Protein AF-A0A8J2J787-F1 (afdb_monomer)

Structure (mmCIF, N/CA/C/O backbone):
data_AF-A0A8J2J787-F1
#
_entry.id   AF-A0A8J2J787-F1
#
loop_
_atom_site.group_PDB
_atom_site.id
_atom_site.type_symbol
_atom_site.label_atom_id
_atom_site.label_alt_id
_atom_site.label_comp_id
_atom_site.label_asym_id
_atom_site.label_entity_id
_atom_site.label_seq_id
_atom_site.pdbx_PDB_ins_code
_atom_site.Cartn_x
_atom_site.Cartn_y
_atom_site.Cartn_z
_atom_site.occupancy
_atom_site.B_iso_or_equiv
_atom_site.auth_seq_id
_atom_site.auth_comp_id
_atom_site.auth_asym_id
_atom_site.auth_atom_id
_atom_site.pdbx_PDB_model_num
ATOM 1 N N . MET A 1 1 ? 15.662 21.880 -2.794 1.00 41.16 1 MET A N 1
ATOM 2 C CA . MET A 1 1 ? 15.209 20.658 -2.090 1.00 41.16 1 MET A CA 1
ATOM 3 C C . MET A 1 1 ? 14.218 19.921 -2.974 1.00 41.16 1 MET A C 1
ATOM 5 O O . MET A 1 1 ? 13.145 20.449 -3.219 1.00 41.16 1 MET A O 1
ATOM 9 N N . SER A 1 2 ? 14.569 18.738 -3.470 1.00 35.50 2 SER A N 1
ATOM 10 C CA . SER A 1 2 ? 13.595 17.725 -3.898 1.00 35.50 2 SER A CA 1
ATOM 11 C C . SER A 1 2 ? 14.317 16.388 -3.996 1.00 35.50 2 SER A C 1
ATOM 13 O O . SER A 1 2 ? 14.909 16.067 -5.020 1.00 35.50 2 SER A O 1
ATOM 15 N N . SER A 1 3 ? 14.300 15.613 -2.909 1.00 44.88 3 SER A N 1
ATOM 16 C CA . SER A 1 3 ? 14.494 14.170 -3.046 1.00 44.88 3 SER A CA 1
ATOM 17 C C . SER A 1 3 ? 13.212 13.618 -3.656 1.00 44.88 3 SER A C 1
ATOM 19 O O . SER A 1 3 ? 12.228 13.422 -2.947 1.00 44.88 3 SER A O 1
ATOM 21 N N . ASN A 1 4 ? 13.207 13.415 -4.974 1.00 56.44 4 ASN A N 1
ATOM 22 C CA . ASN A 1 4 ? 12.217 12.568 -5.636 1.00 56.44 4 ASN A CA 1
ATOM 23 C C . ASN A 1 4 ? 12.460 11.128 -5.169 1.00 56.44 4 ASN A C 1
ATOM 25 O O . ASN A 1 4 ? 13.306 10.425 -5.723 1.00 56.44 4 ASN A O 1
ATOM 29 N N . SER A 1 5 ? 11.787 10.714 -4.094 1.00 72.81 5 SER A N 1
ATOM 30 C CA . SER A 1 5 ? 11.870 9.339 -3.613 1.00 72.81 5 SER A CA 1
ATOM 31 C C . SER A 1 5 ? 11.053 8.433 -4.539 1.00 72.81 5 SER A C 1
ATOM 33 O O . SER A 1 5 ? 9.930 8.766 -4.924 1.00 72.81 5 SER A O 1
ATOM 35 N N . ILE A 1 6 ? 11.624 7.286 -4.922 1.00 76.12 6 ILE A N 1
ATOM 36 C CA . ILE A 1 6 ? 10.949 6.310 -5.793 1.00 76.12 6 ILE A CA 1
ATOM 37 C C . ILE A 1 6 ? 9.633 5.865 -5.147 1.00 76.12 6 ILE A C 1
ATOM 39 O O . ILE A 1 6 ? 8.629 5.750 -5.839 1.00 76.12 6 ILE A O 1
ATOM 43 N N . ILE A 1 7 ? 9.611 5.715 -3.818 1.00 80.94 7 ILE A N 1
ATOM 44 C CA . ILE A 1 7 ? 8.401 5.401 -3.051 1.00 80.94 7 ILE A CA 1
ATOM 45 C C . ILE A 1 7 ? 7.274 6.408 -3.291 1.00 80.94 7 ILE A C 1
ATOM 47 O O . ILE A 1 7 ? 6.163 5.998 -3.603 1.00 80.94 7 ILE A O 1
ATOM 51 N N . ARG A 1 8 ? 7.552 7.716 -3.252 1.00 81.44 8 ARG A N 1
ATOM 52 C CA . ARG A 1 8 ? 6.535 8.744 -3.501 1.00 81.44 8 ARG A CA 1
ATOM 53 C C . ARG A 1 8 ? 6.025 8.693 -4.938 1.00 81.44 8 ARG A C 1
ATOM 55 O O . ARG A 1 8 ? 4.832 8.846 -5.163 1.00 81.44 8 ARG A O 1
ATOM 62 N N . ALA A 1 9 ? 6.909 8.470 -5.908 1.00 82.88 9 ALA A N 1
ATOM 63 C CA . ALA A 1 9 ? 6.514 8.367 -7.311 1.00 82.88 9 ALA A CA 1
ATOM 64 C C . ALA A 1 9 ? 5.626 7.135 -7.570 1.00 82.88 9 ALA A C 1
ATOM 66 O O . ALA A 1 9 ? 4.594 7.242 -8.231 1.00 82.88 9 ALA A O 1
ATOM 67 N N . VAL A 1 10 ? 5.994 5.992 -6.985 1.00 86.19 10 VAL A N 1
ATOM 68 C CA . VAL A 1 10 ? 5.246 4.732 -7.083 1.00 86.19 10 VAL A CA 1
ATOM 69 C C . VAL A 1 10 ? 3.882 4.840 -6.413 1.00 86.19 10 VAL A C 1
ATOM 71 O O . VAL A 1 10 ? 2.874 4.483 -7.024 1.00 86.19 10 VAL A O 1
ATOM 74 N N . LEU A 1 11 ? 3.842 5.351 -5.178 1.00 86.94 11 LEU A N 1
ATOM 75 C CA . LEU A 1 11 ? 2.603 5.503 -4.422 1.00 86.94 11 LEU A CA 1
ATOM 76 C C . LEU A 1 11 ? 1.659 6.484 -5.107 1.00 86.94 11 LEU A C 1
ATOM 78 O O . LEU A 1 11 ? 0.499 6.135 -5.281 1.00 86.94 11 LEU A O 1
ATOM 82 N N . ARG A 1 12 ? 2.152 7.626 -5.606 1.00 86.81 12 ARG A N 1
ATOM 83 C CA . ARG A 1 12 ? 1.328 8.588 -6.353 1.00 86.81 12 ARG A CA 1
ATOM 84 C C . ARG A 1 12 ? 0.740 8.016 -7.635 1.00 86.81 12 ARG A C 1
ATOM 86 O O . ARG A 1 12 ? -0.426 8.263 -7.915 1.00 86.81 12 ARG A O 1
ATOM 93 N N . GLU A 1 13 ? 1.517 7.253 -8.403 1.00 86.88 13 GLU A N 1
ATOM 94 C CA . GLU A 1 13 ? 1.017 6.606 -9.624 1.00 86.88 13 GLU A CA 1
ATOM 95 C C . GLU A 1 13 ? -0.068 5.566 -9.317 1.00 86.88 13 GLU A C 1
ATOM 97 O O . GLU A 1 13 ? -1.027 5.431 -10.072 1.00 86.88 13 GLU A O 1
ATOM 102 N N . CYS A 1 14 ? 0.059 4.849 -8.200 1.00 88.19 14 CYS A N 1
ATOM 103 C CA . CYS A 1 14 ? -0.905 3.822 -7.812 1.00 88.19 14 CYS A CA 1
ATOM 104 C C . CYS A 1 14 ? -2.024 4.359 -6.904 1.00 88.19 14 CYS A C 1
ATOM 106 O O . CYS A 1 14 ? -2.918 3.598 -6.545 1.00 88.19 14 CYS A O 1
ATOM 108 N N . HIS A 1 15 ? -1.988 5.640 -6.526 1.00 86.69 15 HIS A N 1
ATOM 109 C CA . HIS A 1 15 ? -2.724 6.177 -5.382 1.00 86.69 15 HIS A CA 1
ATOM 110 C C . HIS A 1 15 ? -4.238 6.001 -5.504 1.00 86.69 15 HIS A C 1
ATOM 112 O O . HIS A 1 15 ? -4.869 5.538 -4.563 1.00 86.69 15 HIS A O 1
ATOM 118 N N . GLU A 1 16 ? -4.829 6.325 -6.655 1.00 85.50 16 GLU A N 1
ATOM 119 C CA . GLU A 1 16 ? -6.280 6.189 -6.859 1.00 85.50 16 GLU A CA 1
ATOM 120 C C . GLU A 1 16 ? -6.738 4.736 -6.714 1.00 85.50 16 GLU A C 1
ATOM 122 O O . GLU A 1 16 ? -7.644 4.444 -5.941 1.00 85.50 16 GLU A O 1
ATOM 127 N N . ARG A 1 17 ? -6.030 3.805 -7.363 1.00 87.25 17 ARG A N 1
ATOM 128 C CA . ARG A 1 17 ? -6.336 2.371 -7.272 1.00 87.25 17 ARG A CA 1
ATOM 129 C C . ARG A 1 17 ? -6.118 1.825 -5.869 1.00 87.25 17 ARG A C 1
ATOM 131 O O . ARG A 1 17 ? -6.902 1.019 -5.392 1.00 87.25 17 ARG A O 1
ATOM 138 N N . LEU A 1 18 ? -5.063 2.266 -5.191 1.00 86.44 18 LEU A N 1
ATOM 139 C CA . LEU A 1 18 ? -4.820 1.886 -3.805 1.00 86.44 18 LEU A CA 1
ATOM 140 C C . LEU A 1 18 ? -5.934 2.398 -2.888 1.00 86.44 18 LEU A C 1
ATOM 142 O O . LEU A 1 18 ? -6.375 1.657 -2.023 1.00 86.44 18 LEU A O 1
ATOM 146 N N . VAL A 1 19 ? -6.409 3.628 -3.072 1.00 87.25 19 VAL A N 1
ATOM 147 C CA . VAL A 1 19 ? -7.502 4.199 -2.272 1.00 87.25 19 VAL A CA 1
ATOM 148 C C . VAL A 1 19 ? -8.827 3.475 -2.503 1.00 87.25 19 VAL A C 1
ATOM 150 O O . VAL A 1 19 ? -9.560 3.254 -1.541 1.00 87.25 19 VAL A O 1
ATOM 153 N N . ASP A 1 20 ? -9.119 3.095 -3.743 1.00 86.00 20 ASP A N 1
ATOM 154 C CA . ASP A 1 20 ? -10.366 2.409 -4.086 1.00 86.00 20 ASP A CA 1
ATOM 155 C C . ASP A 1 20 ? -10.366 0.942 -3.645 1.00 86.00 20 ASP A C 1
ATOM 157 O O . ASP A 1 20 ? -11.403 0.402 -3.255 1.00 86.00 20 ASP A O 1
ATOM 161 N N . GLU A 1 21 ? -9.207 0.285 -3.714 1.00 85.62 21 GLU A N 1
ATOM 162 C CA . GLU A 1 21 ? -9.120 -1.161 -3.558 1.00 85.62 21 GLU A CA 1
ATOM 163 C C . GLU A 1 21 ? -8.605 -1.581 -2.168 1.00 85.62 21 GLU A C 1
ATOM 165 O O . GLU A 1 21 ? -9.021 -2.632 -1.681 1.00 85.62 21 GLU A O 1
ATOM 170 N N . LEU A 1 22 ? -7.763 -0.794 -1.476 1.00 83.56 22 LEU A N 1
ATOM 171 C CA . LEU A 1 22 ? -7.222 -1.175 -0.160 1.00 83.56 22 LEU A CA 1
ATOM 172 C C . LEU A 1 22 ? -8.303 -1.257 0.918 1.00 83.56 22 LEU A C 1
ATOM 174 O O . LEU A 1 22 ? -9.144 -0.379 1.084 1.00 83.56 22 LEU A O 1
ATOM 178 N N . GLN A 1 23 ? -8.197 -2.280 1.763 1.00 80.94 23 GLN A N 1
ATOM 179 C CA . GLN A 1 23 ? -8.941 -2.309 3.020 1.00 80.94 23 GLN A CA 1
ATOM 180 C C . GLN A 1 23 ? -8.218 -1.448 4.061 1.00 80.94 23 GLN A C 1
ATOM 182 O O . GLN A 1 23 ? -7.142 -1.819 4.536 1.00 80.94 23 GLN A O 1
ATOM 187 N N . GLY A 1 24 ? -8.818 -0.318 4.451 1.00 80.00 24 GLY A N 1
ATOM 188 C CA . GLY A 1 24 ? -8.221 0.633 5.399 1.00 80.00 24 GLY A CA 1
ATOM 189 C C . GLY A 1 24 ? -7.715 -0.017 6.693 1.00 80.00 24 GLY A C 1
ATOM 190 O O . GLY A 1 24 ? -6.597 0.257 7.122 1.00 80.00 24 GLY A O 1
ATOM 191 N N . ASP A 1 25 ? -8.467 -0.961 7.263 1.00 83.38 25 ASP A N 1
ATOM 192 C CA . ASP A 1 25 ? -8.075 -1.658 8.496 1.00 83.38 25 ASP A CA 1
ATOM 193 C C . ASP A 1 25 ? -6.800 -2.510 8.335 1.00 83.38 25 ASP A C 1
ATOM 195 O O . ASP A 1 25 ? -5.997 -2.607 9.268 1.00 83.38 25 ASP A O 1
ATOM 199 N N . GLN A 1 26 ? -6.569 -3.091 7.150 1.00 83.31 26 GLN A N 1
ATOM 200 C CA . GLN A 1 26 ? -5.356 -3.868 6.858 1.00 83.31 26 GLN A CA 1
ATOM 201 C C . GLN A 1 26 ? -4.132 -2.957 6.782 1.00 83.31 26 GLN A C 1
ATOM 203 O O . GLN A 1 26 ? -3.098 -3.253 7.381 1.00 83.31 26 GLN A O 1
ATOM 208 N N . VAL A 1 27 ? -4.270 -1.805 6.123 1.00 85.19 27 VAL A N 1
ATOM 209 C CA . VAL A 1 27 ? -3.186 -0.823 5.999 1.00 85.19 27 VAL A CA 1
ATOM 210 C C . VAL A 1 27 ? -2.846 -0.216 7.357 1.00 85.19 27 VAL A C 1
ATOM 212 O O . VAL A 1 27 ? -1.675 -0.119 7.710 1.00 85.19 27 VAL A O 1
ATOM 215 N N . ILE A 1 28 ? -3.848 0.122 8.171 1.00 88.31 28 ILE A N 1
ATOM 216 C CA . ILE A 1 28 ? -3.633 0.634 9.533 1.00 88.31 28 ILE A CA 1
ATOM 217 C C . ILE A 1 28 ? -2.892 -0.403 10.387 1.00 88.31 28 ILE A C 1
ATOM 219 O O . ILE A 1 28 ? -1.954 -0.059 11.112 1.00 88.31 28 ILE A O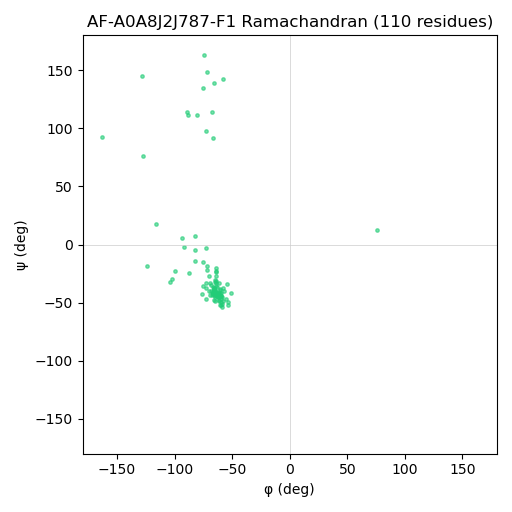 1
ATOM 223 N N . LYS A 1 29 ? -3.282 -1.682 10.297 1.00 87.44 29 LYS A N 1
ATOM 224 C CA . LYS A 1 29 ? -2.605 -2.777 11.005 1.00 87.44 29 LYS A CA 1
ATOM 225 C C . LYS A 1 29 ? -1.154 -2.932 10.541 1.00 87.44 29 LYS A C 1
ATOM 227 O O . LYS A 1 29 ? -0.269 -3.083 11.386 1.00 87.44 29 LYS A O 1
ATOM 232 N N . PHE A 1 30 ? -0.900 -2.863 9.236 1.00 88.69 30 PHE A N 1
ATOM 233 C CA . PHE A 1 30 ? 0.448 -2.877 8.667 1.00 88.69 30 PHE A CA 1
ATOM 234 C C . PHE A 1 30 ? 1.293 -1.714 9.206 1.00 88.69 30 PHE A C 1
ATOM 236 O O . PHE A 1 30 ? 2.344 -1.944 9.803 1.00 88.69 30 PHE A O 1
ATOM 243 N N . LEU A 1 31 ? 0.789 -0.481 9.098 1.00 88.94 31 LEU A N 1
ATOM 244 C CA . LEU A 1 31 ? 1.497 0.717 9.548 1.00 88.94 31 LEU A CA 1
ATOM 245 C C . LEU A 1 31 ? 1.868 0.655 11.026 1.00 88.94 31 LEU A C 1
ATOM 247 O O . LEU A 1 31 ? 2.957 1.065 11.419 1.00 88.94 31 LEU A O 1
ATOM 251 N N . TYR A 1 32 ? 0.962 0.138 11.851 1.00 89.88 32 TYR A N 1
ATOM 252 C CA . TYR A 1 32 ? 1.202 0.004 13.277 1.00 89.88 32 TYR A CA 1
ATOM 253 C C . TYR A 1 32 ? 2.204 -1.110 13.603 1.00 89.88 32 TYR A C 1
ATOM 255 O O . TYR A 1 32 ? 3.129 -0.894 14.379 1.00 89.88 32 TYR A O 1
ATOM 263 N N . SER A 1 33 ? 2.044 -2.293 13.000 1.00 87.94 33 SER A N 1
ATOM 264 C CA . SER A 1 33 ? 2.916 -3.454 13.257 1.00 87.94 33 SER A CA 1
ATOM 265 C C . SER A 1 33 ? 4.365 -3.228 12.830 1.00 87.94 33 SER A C 1
ATOM 267 O O . SER A 1 33 ? 5.272 -3.739 13.477 1.00 87.94 33 SER A O 1
ATOM 269 N N . HIS A 1 34 ? 4.582 -2.424 11.790 1.00 86.00 34 HIS A N 1
ATOM 270 C CA . HIS A 1 34 ? 5.911 -2.077 11.287 1.00 86.00 34 HIS A CA 1
ATOM 271 C C . HIS A 1 34 ? 6.460 -0.772 11.897 1.00 86.00 34 HIS A C 1
ATOM 273 O O . HIS A 1 34 ? 7.524 -0.304 11.504 1.00 86.00 34 HIS A O 1
ATOM 279 N N . GLY A 1 35 ? 5.751 -0.172 12.863 1.00 85.38 35 GLY A N 1
ATOM 280 C CA . GLY A 1 35 ? 6.223 1.000 13.606 1.00 85.38 35 GLY A CA 1
ATOM 281 C C . GLY A 1 35 ? 6.164 2.330 12.846 1.00 85.38 35 GLY A C 1
ATOM 282 O O . GLY A 1 35 ? 6.720 3.318 13.321 1.00 85.38 35 GLY A O 1
ATOM 283 N N . PHE A 1 36 ? 5.475 2.395 11.702 1.00 87.38 36 PHE A N 1
ATOM 284 C CA . PHE A 1 36 ? 5.288 3.637 10.940 1.00 87.38 36 PHE A CA 1
ATOM 285 C C . PHE A 1 36 ? 4.356 4.629 11.645 1.00 87.38 36 PHE A C 1
ATOM 287 O O . PHE A 1 36 ? 4.476 5.837 11.449 1.00 87.38 36 PHE A O 1
ATOM 294 N N . ILE A 1 37 ? 3.429 4.136 12.474 1.00 88.12 37 ILE A N 1
ATOM 295 C CA . ILE A 1 37 ? 2.509 4.970 13.256 1.00 88.12 37 ILE A CA 1
ATOM 296 C C . ILE A 1 37 ? 2.517 4.588 14.735 1.00 88.12 37 ILE A C 1
ATOM 298 O O . ILE A 1 37 ? 2.603 3.419 15.101 1.00 88.12 37 ILE A O 1
ATOM 302 N N . SER A 1 38 ? 2.359 5.591 15.600 1.00 89.94 38 SER A N 1
ATOM 303 C CA . SER A 1 38 ? 2.161 5.376 17.037 1.00 89.94 38 SER A CA 1
ATOM 304 C C . SER A 1 38 ? 0.749 4.864 17.348 1.00 89.94 38 SER A C 1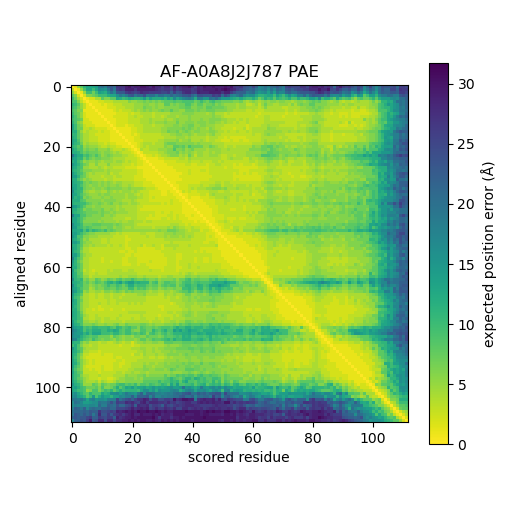
ATOM 306 O O . SER A 1 38 ? -0.185 5.055 16.569 1.00 89.94 38 SER A O 1
ATOM 308 N N . GLU A 1 39 ? 0.552 4.303 18.545 1.00 89.81 39 GLU A N 1
ATOM 309 C CA . GLU A 1 39 ? -0.779 3.917 19.048 1.00 89.81 39 GLU A CA 1
ATOM 310 C C . GLU A 1 39 ? -1.774 5.094 19.021 1.00 89.81 39 GLU A C 1
ATOM 312 O O . GLU A 1 39 ? -2.959 4.917 18.739 1.00 89.81 39 GLU A O 1
ATOM 317 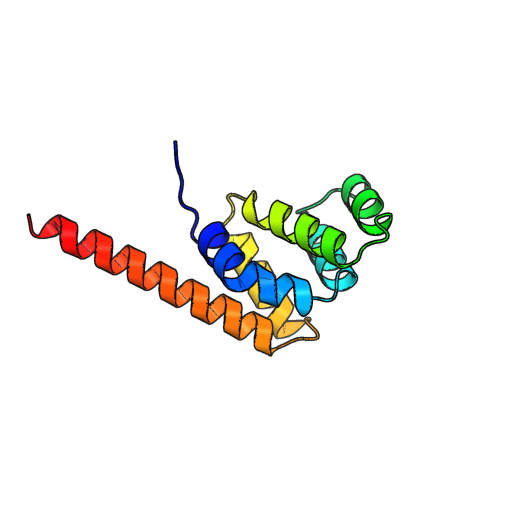N N . ARG A 1 40 ? -1.292 6.321 19.261 1.00 90.12 40 ARG A N 1
ATOM 318 C CA . ARG A 1 40 ? -2.106 7.541 19.184 1.00 90.12 40 ARG A CA 1
ATOM 319 C C . ARG A 1 40 ? -2.577 7.816 17.756 1.00 90.12 40 ARG A C 1
ATOM 321 O O . ARG A 1 40 ? -3.759 8.074 17.550 1.00 90.12 40 ARG A O 1
ATOM 328 N N . ALA A 1 41 ? -1.664 7.741 16.789 1.00 88.12 41 ALA A N 1
ATOM 329 C CA . ALA A 1 41 ? -1.975 7.940 15.376 1.00 88.12 41 ALA A CA 1
ATOM 330 C C . ALA A 1 41 ? -2.923 6.849 14.859 1.00 88.12 41 ALA A C 1
ATOM 332 O O . ALA A 1 41 ? -3.928 7.162 14.233 1.00 88.12 41 ALA A O 1
ATOM 333 N N . LYS A 1 42 ? -2.690 5.585 15.230 1.00 91.00 42 LYS A N 1
ATOM 334 C CA . LYS A 1 42 ? -3.604 4.472 14.943 1.00 91.00 42 LYS A CA 1
ATOM 335 C C . LYS A 1 42 ? -5.029 4.754 15.427 1.00 91.00 42 LYS A C 1
ATOM 337 O O . LYS A 1 42 ? -5.966 4.609 14.651 1.00 91.00 42 LYS A O 1
ATOM 342 N N . LYS A 1 43 ? -5.209 5.183 16.683 1.00 89.50 43 LYS A N 1
ATOM 343 C CA . LYS A 1 43 ? -6.539 5.533 17.219 1.00 89.50 43 LYS A CA 1
ATOM 344 C C . LYS A 1 43 ? -7.191 6.683 16.449 1.00 89.50 43 LYS A C 1
ATOM 346 O O . LYS A 1 43 ? -8.389 6.617 16.192 1.00 89.50 43 LYS A O 1
ATOM 351 N N . SER A 1 44 ? -6.406 7.687 16.055 1.00 89.81 44 SER A N 1
ATOM 352 C CA . SER A 1 44 ? -6.878 8.806 15.231 1.00 89.81 44 SER A CA 1
ATOM 353 C C . SER A 1 44 ? -7.412 8.321 13.882 1.00 89.81 44 SER A C 1
ATOM 355 O O . SER A 1 44 ? -8.567 8.579 13.558 1.00 89.81 44 SER A O 1
ATOM 357 N N . ILE A 1 45 ? -6.624 7.532 13.147 1.00 88.25 45 ILE A N 1
ATOM 358 C CA . ILE A 1 45 ? -7.005 7.031 11.819 1.00 88.25 45 ILE A CA 1
ATOM 359 C C . ILE A 1 45 ? -8.202 6.069 11.923 1.00 88.25 45 ILE A C 1
ATOM 361 O O . ILE A 1 45 ? -9.113 6.107 11.103 1.00 88.25 45 ILE A O 1
ATOM 365 N N . ILE A 1 46 ? -8.272 5.230 12.963 1.00 88.31 46 ILE A N 1
ATOM 366 C CA . ILE A 1 46 ? -9.434 4.351 13.191 1.00 88.31 46 ILE A CA 1
ATOM 367 C C . ILE A 1 46 ? -10.713 5.165 13.441 1.00 88.31 46 ILE A C 1
ATOM 369 O O . ILE A 1 46 ? -11.783 4.752 12.989 1.00 88.31 46 ILE A O 1
ATOM 373 N N . SER A 1 47 ? -10.604 6.303 14.138 1.00 88.38 47 SER A N 1
ATOM 374 C CA . SER A 1 47 ? -11.742 7.164 14.486 1.00 88.38 47 SER A CA 1
ATOM 375 C C . SER A 1 47 ? -12.340 7.934 13.306 1.00 88.38 47 SER A C 1
ATOM 377 O O . SER A 1 47 ? -13.494 8.359 13.390 1.00 88.38 47 SER A O 1
ATOM 379 N N . GLU A 1 48 ? -11.598 8.069 12.202 1.00 90.25 48 GLU A N 1
ATOM 380 C CA . GLU A 1 48 ? -12.133 8.596 10.948 1.00 90.25 48 GLU A CA 1
ATOM 381 C C . GLU A 1 48 ? -13.321 7.724 10.492 1.00 90.25 48 GLU A C 1
ATOM 383 O O . GLU A 1 48 ? -13.348 6.509 10.692 1.00 90.25 48 GLU A O 1
ATOM 388 N N . LYS A 1 49 ? -14.366 8.323 9.926 1.00 86.19 49 LYS A N 1
ATOM 389 C CA . LYS A 1 49 ? -15.555 7.587 9.463 1.00 86.19 49 LYS A CA 1
ATOM 390 C C . LYS A 1 49 ? -15.519 7.342 7.965 1.00 86.19 49 LYS A C 1
ATOM 392 O O . LYS A 1 49 ? -16.161 6.412 7.487 1.00 86.19 49 LYS A O 1
ATOM 397 N N . ASN A 1 50 ? -14.766 8.155 7.233 1.00 88.06 50 ASN A N 1
ATOM 398 C CA . ASN A 1 50 ? -14.635 8.040 5.799 1.00 88.06 50 ASN A CA 1
ATOM 399 C C . ASN A 1 50 ? -13.484 7.078 5.430 1.00 88.06 50 ASN A C 1
ATOM 401 O O . ASN A 1 50 ? -12.316 7.417 5.633 1.00 88.06 50 ASN A O 1
ATOM 405 N N . PRO A 1 51 ? -13.775 5.894 4.857 1.00 83.88 51 PRO A N 1
ATOM 406 C CA . PRO A 1 51 ? -12.746 4.908 4.520 1.00 83.88 51 PRO A CA 1
ATOM 407 C C . PRO A 1 51 ? -11.734 5.436 3.494 1.00 83.88 51 PRO A C 1
ATOM 409 O O . PRO A 1 51 ? -10.549 5.131 3.590 1.00 83.88 51 PRO A O 1
ATOM 412 N N . VAL A 1 52 ? -12.170 6.297 2.572 1.00 86.38 52 VAL A N 1
ATOM 413 C CA . VAL A 1 52 ? -11.301 6.930 1.569 1.00 86.38 52 VAL A CA 1
ATOM 414 C C . VAL A 1 52 ? -10.290 7.851 2.248 1.00 86.38 52 VAL A C 1
ATOM 416 O O . VAL A 1 52 ? -9.110 7.844 1.904 1.00 86.38 52 VAL A O 1
ATOM 419 N N . VAL A 1 53 ? -10.735 8.635 3.233 1.00 87.12 53 VAL A N 1
ATOM 420 C CA . VAL A 1 53 ? -9.855 9.542 3.987 1.00 87.12 53 VAL A CA 1
ATOM 421 C C . VAL A 1 53 ? -8.853 8.742 4.816 1.00 87.12 53 VAL A C 1
ATOM 423 O O . VAL A 1 53 ? -7.668 9.057 4.765 1.00 87.12 53 VAL A O 1
ATOM 426 N N . LYS A 1 54 ? -9.282 7.649 5.466 1.00 88.56 54 LYS A N 1
ATOM 427 C CA . LYS A 1 54 ? -8.372 6.741 6.191 1.00 88.56 54 LYS A CA 1
ATOM 428 C C . LYS A 1 54 ? -7.225 6.256 5.323 1.00 88.56 54 LYS A C 1
ATOM 430 O O . LYS A 1 54 ? -6.068 6.347 5.717 1.00 88.56 54 LYS A O 1
ATOM 435 N N . ILE A 1 55 ? -7.550 5.723 4.145 1.00 88.25 55 ILE A N 1
ATOM 436 C CA . ILE A 1 55 ? -6.543 5.135 3.262 1.00 88.25 55 ILE A CA 1
ATOM 437 C C . ILE A 1 55 ? -5.603 6.225 2.753 1.00 88.25 55 ILE A C 1
ATOM 439 O O . ILE A 1 55 ? -4.392 6.027 2.764 1.00 88.25 55 ILE A O 1
ATOM 443 N N . LYS A 1 56 ? -6.129 7.402 2.394 1.00 88.62 56 LYS A N 1
ATOM 444 C CA . LYS A 1 56 ? -5.302 8.552 2.007 1.00 88.62 56 LYS A CA 1
ATOM 445 C C . LYS A 1 56 ? -4.341 8.972 3.115 1.00 88.62 56 LYS A C 1
ATOM 447 O O . LYS A 1 56 ? -3.165 9.175 2.837 1.00 88.62 56 LYS A O 1
ATOM 452 N N . GLU A 1 57 ? -4.796 9.063 4.363 1.00 88.62 57 GLU A N 1
ATOM 453 C CA . GLU A 1 57 ? -3.909 9.355 5.496 1.00 88.62 57 GLU A CA 1
ATOM 454 C C . GLU A 1 57 ? -2.817 8.293 5.649 1.00 88.62 57 GLU A C 1
ATOM 456 O O . GLU A 1 57 ? -1.643 8.631 5.794 1.00 88.62 57 GLU A O 1
ATOM 461 N N . CYS A 1 58 ? -3.173 7.011 5.545 1.00 89.06 58 CYS A N 1
ATOM 462 C CA . CYS A 1 58 ? -2.208 5.918 5.591 1.00 89.06 58 CYS A CA 1
ATOM 463 C C . CYS A 1 58 ? -1.160 5.992 4.469 1.00 89.06 58 CYS A C 1
ATOM 465 O O . 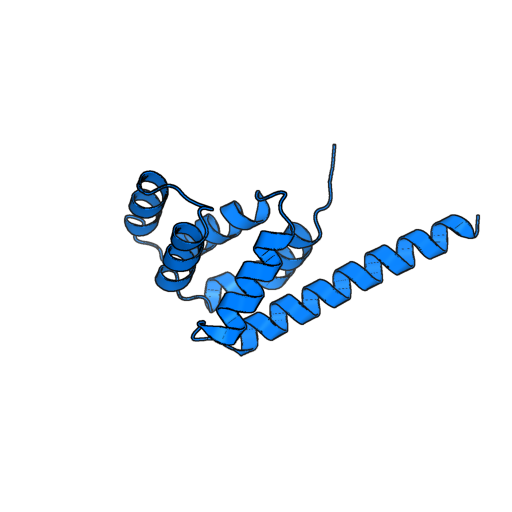CYS A 1 58 ? 0.029 5.799 4.725 1.00 89.06 58 CYS A O 1
ATOM 467 N N . LEU A 1 59 ? -1.584 6.274 3.235 1.00 87.50 59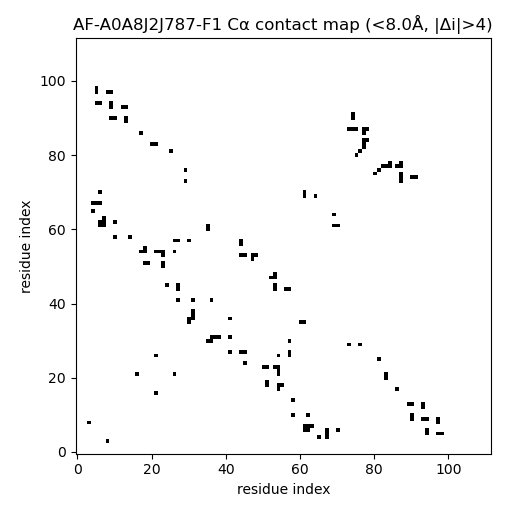 LEU A N 1
ATOM 468 C CA . LEU A 1 59 ? -0.689 6.399 2.084 1.00 87.50 59 LEU A CA 1
ATOM 469 C C . LEU A 1 59 ? 0.210 7.631 2.202 1.00 87.50 59 LEU A C 1
ATOM 471 O O . LEU A 1 59 ? 1.403 7.527 1.936 1.00 87.50 59 LEU A O 1
ATOM 475 N N . ASN A 1 60 ? -0.316 8.757 2.688 1.00 86.31 60 ASN A N 1
ATOM 476 C CA . ASN A 1 60 ? 0.474 9.964 2.936 1.00 86.31 60 ASN A CA 1
ATOM 477 C C . ASN A 1 60 ? 1.601 9.708 3.948 1.00 86.31 60 ASN A C 1
ATOM 479 O O . ASN A 1 60 ? 2.732 10.135 3.731 1.00 86.31 60 ASN A O 1
ATOM 483 N N . ILE A 1 61 ? 1.326 8.951 5.016 1.00 86.38 61 ILE A N 1
ATOM 484 C CA . ILE A 1 61 ? 2.346 8.563 6.005 1.00 86.38 61 ILE A CA 1
ATOM 485 C C . ILE A 1 61 ? 3.471 7.746 5.348 1.00 86.38 61 ILE A C 1
ATOM 487 O O . ILE A 1 61 ? 4.645 7.930 5.676 1.00 86.38 61 ILE A O 1
ATOM 491 N N . LEU A 1 62 ? 3.136 6.874 4.395 1.00 84.06 62 LEU A N 1
ATOM 492 C CA . LEU A 1 62 ? 4.123 6.104 3.632 1.00 84.06 62 LEU A CA 1
ATOM 493 C C . LEU A 1 62 ? 4.881 6.963 2.613 1.00 84.06 62 LEU A C 1
ATOM 495 O O . LEU A 1 62 ? 6.085 6.779 2.454 1.00 84.06 62 LEU A O 1
ATOM 499 N N . GLU A 1 63 ? 4.220 7.922 1.960 1.00 83.44 63 GLU A N 1
ATOM 500 C CA . GLU A 1 63 ? 4.852 8.873 1.030 1.00 83.44 63 GLU A CA 1
ATOM 501 C C . GLU A 1 63 ? 5.849 9.820 1.713 1.00 83.44 63 GLU A C 1
ATOM 503 O O . GLU A 1 63 ? 6.831 10.252 1.092 1.00 83.44 63 GLU A O 1
ATOM 508 N N . ASP A 1 64 ? 5.592 10.162 2.975 1.00 81.31 64 ASP A N 1
ATOM 509 C CA . ASP A 1 64 ? 6.477 10.981 3.805 1.00 81.31 64 ASP A CA 1
ATOM 510 C C . ASP A 1 64 ? 7.606 10.169 4.444 1.00 81.31 64 ASP A C 1
ATOM 512 O O . ASP A 1 64 ? 8.619 10.729 4.884 1.00 81.31 64 ASP A O 1
ATOM 516 N N . CYS A 1 65 ? 7.488 8.841 4.428 1.00 73.50 65 CYS A N 1
ATOM 517 C CA . CYS A 1 65 ? 8.562 7.963 4.833 1.00 73.50 65 CYS A CA 1
ATOM 518 C C . CYS A 1 65 ? 9.717 8.076 3.828 1.00 73.50 65 CYS A C 1
ATOM 520 O O . CYS A 1 65 ? 9.630 7.680 2.667 1.00 73.50 65 CYS A O 1
ATOM 522 N N . LYS A 1 66 ? 10.855 8.608 4.284 1.00 69.25 66 LYS A N 1
ATOM 523 C CA . LYS A 1 66 ? 12.094 8.652 3.486 1.00 69.25 66 LYS A CA 1
ATOM 524 C C . LYS A 1 66 ? 12.757 7.275 3.348 1.00 69.25 66 LYS A C 1
ATOM 526 O O . LYS A 1 66 ? 13.787 7.177 2.689 1.00 69.25 66 LYS A O 1
ATOM 531 N N . ASN A 1 67 ? 12.196 6.248 3.989 1.00 75.44 67 ASN A N 1
ATOM 532 C CA . ASN A 1 67 ? 12.722 4.895 3.973 1.00 75.44 67 ASN A CA 1
ATOM 533 C C . ASN A 1 67 ? 12.143 4.107 2.787 1.00 75.44 67 ASN A C 1
ATOM 535 O O . ASN A 1 67 ? 10.948 3.818 2.756 1.00 75.44 67 ASN A O 1
ATOM 539 N N . GLU A 1 68 ? 12.991 3.733 1.827 1.00 72.81 68 GLU A N 1
ATOM 540 C CA . GLU A 1 68 ? 12.588 2.883 0.698 1.00 72.81 68 GLU A CA 1
ATOM 541 C C . GLU A 1 68 ? 12.152 1.477 1.155 1.00 72.81 68 GLU A C 1
ATOM 543 O O . GLU A 1 68 ? 11.305 0.866 0.506 1.00 72.81 68 GLU A O 1
ATOM 548 N N . GLU A 1 69 ? 12.615 1.007 2.320 1.00 78.69 69 GLU A N 1
ATOM 549 C CA . GLU A 1 69 ? 12.181 -0.264 2.915 1.00 78.69 69 GLU A CA 1
ATOM 550 C C . GLU A 1 69 ? 10.691 -0.260 3.284 1.00 78.69 69 GLU A C 1
ATOM 552 O O . GLU A 1 69 ? 10.086 -1.324 3.410 1.00 78.69 69 GLU A O 1
ATOM 557 N N . ALA A 1 70 ? 10.067 0.915 3.432 1.00 81.75 70 ALA A N 1
ATOM 558 C CA . ALA A 1 70 ? 8.631 1.016 3.674 1.00 81.75 70 ALA A CA 1
ATOM 559 C C . ALA A 1 70 ? 7.818 0.524 2.469 1.00 81.75 70 ALA A C 1
ATOM 561 O O . ALA A 1 70 ? 6.806 -0.157 2.646 1.00 81.75 70 ALA A O 1
ATOM 562 N N . LEU A 1 71 ? 8.289 0.802 1.246 1.00 83.50 71 LEU A N 1
ATOM 563 C CA . LEU A 1 71 ? 7.672 0.287 0.023 1.00 83.50 71 LEU A CA 1
ATOM 564 C C . LEU A 1 71 ? 7.850 -1.228 -0.071 1.00 83.50 71 LEU A C 1
ATOM 566 O O . LEU A 1 71 ? 6.901 -1.938 -0.389 1.00 83.50 71 LEU A O 1
ATOM 570 N N . ASP A 1 72 ? 9.047 -1.720 0.242 1.00 85.12 72 ASP A N 1
ATOM 571 C CA . ASP A 1 72 ? 9.356 -3.150 0.188 1.00 85.12 72 ASP A CA 1
ATOM 572 C C . ASP A 1 72 ? 8.545 -3.931 1.226 1.00 85.12 72 ASP A C 1
ATOM 574 O O . ASP A 1 72 ? 7.991 -4.988 0.922 1.00 85.12 72 ASP A O 1
ATOM 578 N N . SER A 1 73 ? 8.397 -3.370 2.426 1.00 87.62 73 SER A N 1
ATOM 579 C CA . SER A 1 73 ? 7.550 -3.917 3.487 1.00 87.62 73 SER A CA 1
ATOM 580 C C . SER A 1 73 ? 6.081 -3.943 3.067 1.00 87.62 73 SER A C 1
ATOM 582 O O . SER A 1 73 ? 5.413 -4.953 3.272 1.00 87.62 73 SER A O 1
ATOM 584 N N . LEU A 1 74 ? 5.581 -2.885 2.416 1.00 86.50 74 LEU A N 1
ATOM 585 C CA . LEU A 1 74 ? 4.206 -2.841 1.913 1.00 86.50 74 LEU A CA 1
ATOM 586 C C . LEU A 1 74 ? 3.969 -3.875 0.804 1.00 86.50 74 LEU A C 1
ATOM 588 O O . LEU A 1 74 ? 2.960 -4.577 0.824 1.00 86.50 74 LEU A O 1
ATOM 592 N N . ILE A 1 75 ? 4.893 -3.992 -0.154 1.00 87.44 75 ILE A N 1
ATOM 593 C CA . ILE A 1 75 ? 4.810 -4.980 -1.238 1.00 87.44 75 ILE A CA 1
ATOM 594 C C . ILE A 1 75 ? 4.829 -6.396 -0.655 1.00 87.44 75 ILE A C 1
ATOM 596 O O . ILE A 1 75 ? 3.998 -7.220 -1.031 1.00 87.44 75 ILE A O 1
ATOM 600 N N . ASN A 1 76 ? 5.727 -6.675 0.294 1.00 87.44 76 ASN A N 1
ATOM 601 C CA . ASN A 1 76 ? 5.803 -7.973 0.962 1.00 87.44 76 ASN A CA 1
ATOM 602 C C . ASN A 1 76 ? 4.540 -8.280 1.771 1.00 87.44 76 ASN A C 1
ATOM 604 O O . ASN A 1 76 ? 4.041 -9.403 1.704 1.00 87.44 76 ASN A O 1
ATOM 608 N N . TYR A 1 77 ? 3.995 -7.290 2.479 1.00 87.19 77 TYR A N 1
ATOM 609 C CA . TYR A 1 77 ? 2.730 -7.426 3.190 1.00 87.19 77 TYR A CA 1
ATOM 610 C C . TYR A 1 77 ? 1.599 -7.772 2.219 1.00 87.19 77 TYR A C 1
ATOM 612 O O . TYR A 1 77 ? 0.939 -8.791 2.387 1.00 87.19 77 TYR A O 1
ATOM 620 N N . LEU A 1 78 ? 1.424 -7.003 1.141 1.00 85.69 78 LEU A N 1
ATOM 621 C CA . LEU A 1 78 ? 0.379 -7.256 0.145 1.00 85.69 78 LEU A CA 1
ATOM 622 C C . LEU A 1 78 ? 0.561 -8.587 -0.600 1.00 85.69 78 LEU A C 1
ATOM 624 O O . LEU A 1 78 ? -0.420 -9.176 -1.049 1.00 85.69 78 LEU A O 1
ATOM 628 N N . ARG A 1 79 ? 1.802 -9.067 -0.723 1.00 86.50 79 ARG A N 1
ATOM 629 C CA . ARG A 1 79 ? 2.136 -10.347 -1.354 1.00 86.50 79 ARG A CA 1
ATOM 630 C C . ARG A 1 79 ? 1.835 -11.556 -0.475 1.00 86.50 79 ARG A C 1
ATOM 632 O O . ARG A 1 79 ? 1.360 -12.557 -1.000 1.00 86.50 79 ARG A O 1
ATOM 639 N N . ASN A 1 80 ? 2.150 -11.479 0.816 1.00 83.50 80 ASN A N 1
ATOM 640 C CA . ASN A 1 80 ? 2.120 -12.637 1.715 1.00 83.50 80 ASN A CA 1
ATOM 641 C C . ASN A 1 80 ? 0.905 -12.650 2.652 1.00 83.50 80 ASN A C 1
ATOM 643 O O . ASN A 1 80 ? 0.421 -13.717 3.014 1.00 83.50 80 ASN A O 1
ATOM 647 N N . GLU A 1 81 ? 0.430 -11.474 3.059 1.00 76.75 81 GLU A N 1
ATOM 648 C CA . GLU A 1 81 ? -0.590 -11.297 4.102 1.00 76.75 81 GLU A CA 1
ATOM 649 C C . GLU A 1 81 ? -1.815 -10.508 3.619 1.00 76.75 81 GLU A C 1
ATOM 651 O O . GLU A 1 81 ? -2.872 -10.537 4.252 1.00 76.75 81 GLU A O 1
ATOM 656 N N . GLY A 1 82 ? -1.677 -9.780 2.511 1.00 70.06 82 GLY A N 1
ATOM 657 C CA . GLY A 1 82 ? -2.726 -8.951 1.945 1.00 70.06 82 GLY A CA 1
ATOM 658 C C . GLY A 1 82 ? -3.835 -9.769 1.300 1.00 70.06 82 GLY A C 1
ATOM 659 O O . GLY A 1 82 ? -3.620 -10.822 0.706 1.00 70.06 82 GLY A O 1
ATOM 660 N N . THR A 1 83 ? -5.048 -9.228 1.356 1.00 71.88 83 THR A N 1
ATOM 661 C CA . THR A 1 83 ? -6.221 -9.836 0.702 1.00 71.88 83 THR A CA 1
ATOM 662 C C . THR A 1 83 ? -6.329 -9.515 -0.792 1.00 71.88 83 THR A C 1
ATOM 664 O O . THR A 1 83 ? -7.211 -10.034 -1.472 1.00 71.88 83 THR A O 1
ATOM 667 N N . GLN A 1 84 ? -5.435 -8.670 -1.318 1.00 79.88 84 GLN A N 1
ATOM 668 C CA . GLN A 1 84 ? -5.482 -8.125 -2.679 1.00 79.88 84 GLN A CA 1
ATOM 669 C C . GLN A 1 84 ? -4.151 -8.359 -3.405 1.00 79.88 84 GLN A C 1
ATOM 671 O O . GLN A 1 84 ? -3.338 -7.440 -3.551 1.00 79.88 84 GLN A O 1
ATOM 676 N N . PRO A 1 85 ? -3.900 -9.594 -3.865 1.00 74.62 85 PRO A N 1
ATOM 677 C CA . PRO A 1 85 ? -2.617 -9.968 -4.447 1.00 74.62 85 PRO A CA 1
ATOM 678 C C . PRO A 1 85 ? -2.290 -9.204 -5.742 1.00 74.62 85 PRO A C 1
ATOM 680 O O . PRO A 1 85 ? -1.135 -9.042 -6.101 1.00 74.62 85 PRO A O 1
ATOM 683 N N . HIS A 1 86 ? -3.258 -8.658 -6.468 1.00 83.44 86 HIS A N 1
ATOM 684 C CA . HIS A 1 86 ? -2.948 -7.845 -7.650 1.00 83.44 86 HIS A CA 1
ATOM 685 C C . HIS A 1 86 ? -2.343 -6.473 -7.300 1.00 83.44 86 HIS A C 1
ATOM 687 O O . HIS A 1 86 ? -1.637 -5.895 -8.129 1.00 83.44 86 HIS A O 1
ATOM 693 N N . LEU A 1 87 ? -2.559 -5.954 -6.082 1.00 85.88 87 LEU A N 1
ATOM 694 C CA . LEU A 1 87 ? -2.019 -4.654 -5.663 1.00 85.88 87 LEU A CA 1
ATOM 695 C C . LEU A 1 87 ? -0.507 -4.694 -5.421 1.0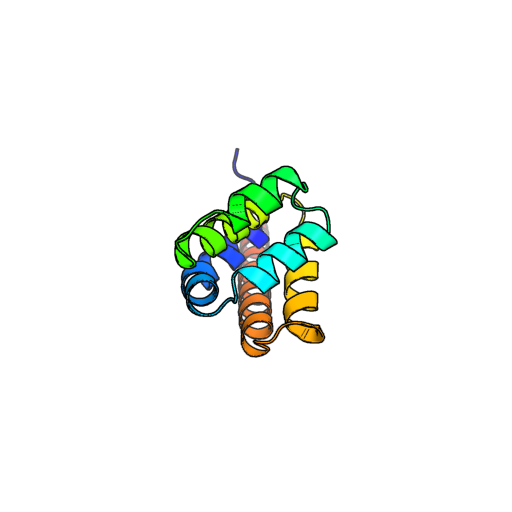0 85.88 87 LEU A C 1
ATOM 697 O O . LEU A 1 87 ? 0.176 -3.720 -5.738 1.00 85.88 87 LEU A O 1
ATOM 701 N N . TRP A 1 88 ? 0.050 -5.814 -4.938 1.00 87.44 88 TRP A N 1
ATOM 702 C CA . TRP A 1 88 ? 1.511 -5.935 -4.845 1.00 87.44 88 TRP A CA 1
ATOM 703 C C . TRP A 1 88 ? 2.142 -5.946 -6.239 1.00 87.44 88 TRP A C 1
ATOM 705 O O . TRP A 1 88 ? 3.172 -5.311 -6.439 1.00 87.44 88 TRP A O 1
ATOM 715 N N . THR A 1 89 ? 1.510 -6.601 -7.223 1.00 86.94 89 THR A N 1
ATOM 716 C CA . THR A 1 89 ? 2.002 -6.615 -8.609 1.00 86.94 89 THR A CA 1
ATOM 717 C C . THR A 1 89 ? 1.954 -5.220 -9.230 1.00 86.94 89 THR A C 1
ATOM 719 O O . THR A 1 89 ? 2.894 -4.831 -9.921 1.00 86.94 89 THR A O 1
ATOM 722 N N . LEU A 1 90 ? 0.898 -4.446 -8.959 1.00 88.31 90 LEU A N 1
ATOM 723 C CA . LEU A 1 90 ? 0.775 -3.053 -9.400 1.00 88.31 90 LEU A CA 1
ATOM 724 C C . LEU A 1 90 ? 1.920 -2.185 -8.853 1.00 88.31 90 LEU A C 1
ATOM 726 O O . LEU A 1 90 ? 2.583 -1.477 -9.614 1.00 88.31 90 LEU A O 1
ATOM 730 N N . LEU A 1 91 ? 2.176 -2.280 -7.546 1.00 87.38 91 LEU A N 1
ATOM 731 C CA . LEU A 1 91 ? 3.251 -1.544 -6.880 1.00 87.38 91 LEU A CA 1
ATOM 732 C C 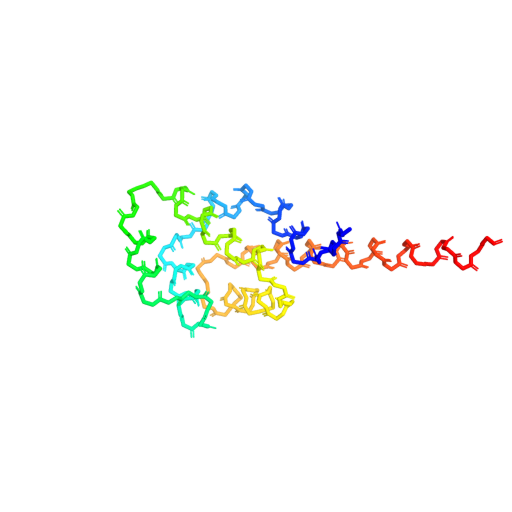. LEU A 1 91 ? 4.634 -1.967 -7.377 1.00 87.38 91 LEU A C 1
ATOM 734 O O . LEU A 1 91 ? 5.477 -1.116 -7.658 1.00 87.38 91 LEU A O 1
ATOM 738 N N . GLU A 1 92 ? 4.854 -3.270 -7.541 1.00 88.25 92 GLU A N 1
ATOM 739 C CA . GLU A 1 92 ? 6.101 -3.830 -8.058 1.00 88.25 92 GLU A CA 1
ATOM 740 C C . GLU A 1 92 ? 6.375 -3.362 -9.494 1.00 88.25 92 GLU A C 1
ATOM 742 O O . GLU A 1 92 ? 7.478 -2.916 -9.816 1.00 88.25 92 GLU A O 1
ATOM 747 N N . TYR A 1 93 ? 5.355 -3.392 -10.354 1.00 88.50 93 TYR A N 1
ATOM 748 C CA . TYR A 1 93 ? 5.455 -2.914 -11.729 1.00 88.50 93 TYR A CA 1
ATOM 749 C C . TYR A 1 93 ? 5.805 -1.423 -11.785 1.00 88.50 93 TYR A C 1
ATOM 751 O O . TYR A 1 93 ? 6.744 -1.029 -12.485 1.00 88.50 93 TYR A O 1
ATOM 759 N N . SER A 1 94 ? 5.092 -0.598 -11.013 1.00 86.88 94 SER A N 1
ATOM 760 C CA . SER A 1 94 ? 5.361 0.839 -10.927 1.00 86.88 94 SER A CA 1
ATOM 761 C C . SER A 1 94 ? 6.783 1.108 -10.408 1.00 86.88 94 SER A C 1
ATOM 763 O O . SER A 1 94 ? 7.528 1.898 -10.996 1.00 86.88 94 SER A O 1
ATOM 765 N N . ARG A 1 95 ? 7.249 0.359 -9.398 1.00 86.50 95 ARG A N 1
ATOM 766 C CA . ARG A 1 95 ? 8.628 0.432 -8.883 1.00 86.50 95 ARG A CA 1
ATOM 767 C C . ARG A 1 95 ? 9.671 0.155 -9.963 1.00 86.50 95 ARG A C 1
ATOM 769 O O . ARG A 1 95 ? 10.622 0.927 -10.114 1.00 86.50 95 ARG A O 1
ATOM 776 N N . VAL A 1 96 ? 9.499 -0.919 -10.735 1.00 85.75 96 VAL A N 1
ATOM 777 C CA . VAL A 1 96 ? 10.408 -1.273 -11.839 1.00 85.75 96 VAL A CA 1
ATOM 778 C C . VAL A 1 96 ? 10.407 -0.190 -12.920 1.00 85.75 96 VAL A C 1
ATOM 780 O O . VAL A 1 96 ? 11.477 0.189 -13.402 1.00 85.75 96 VAL A O 1
ATOM 783 N N . LYS A 1 97 ? 9.235 0.352 -13.271 1.00 85.94 97 LYS A N 1
ATOM 784 C CA . LYS A 1 97 ? 9.092 1.451 -14.237 1.00 85.94 97 LYS A CA 1
ATOM 785 C C . LYS A 1 97 ? 9.878 2.694 -13.802 1.00 85.94 97 LYS A C 1
ATOM 787 O O . LYS A 1 97 ? 10.701 3.183 -14.575 1.00 85.94 97 LYS A O 1
ATOM 792 N N . HIS A 1 98 ? 9.704 3.161 -12.564 1.00 80.88 98 HIS A N 1
ATOM 793 C CA . HIS A 1 98 ? 10.422 4.335 -12.040 1.00 80.88 98 HIS A CA 1
ATOM 794 C C . HIS A 1 98 ? 11.930 4.102 -11.890 1.00 80.88 98 HIS A C 1
ATOM 796 O O . HIS A 1 98 ? 12.719 4.996 -12.204 1.00 80.88 98 HIS A O 1
ATOM 802 N N . ARG A 1 99 ? 12.367 2.895 -11.498 1.00 78.31 99 ARG A N 1
ATOM 803 C CA . ARG A 1 99 ? 13.800 2.539 -11.489 1.00 78.31 99 ARG A CA 1
ATOM 804 C C . ARG A 1 99 ? 14.413 2.583 -12.889 1.00 78.31 99 ARG A C 1
ATOM 806 O O . ARG A 1 99 ? 15.495 3.145 -13.052 1.00 78.31 99 ARG A O 1
ATOM 813 N N . ARG A 1 100 ? 13.722 2.049 -13.903 1.00 79.31 100 ARG A N 1
ATOM 814 C CA . ARG A 1 100 ? 14.177 2.104 -15.305 1.00 79.31 100 ARG A CA 1
ATOM 815 C C . ARG A 1 100 ? 14.270 3.536 -15.821 1.00 79.31 100 ARG A C 1
ATOM 817 O O . ARG A 1 100 ? 15.275 3.886 -16.426 1.00 79.31 100 ARG A O 1
ATOM 824 N N . LEU A 1 101 ? 13.272 4.375 -15.538 1.00 70.44 101 LEU A N 1
ATOM 825 C CA . LEU A 1 101 ? 13.297 5.791 -15.919 1.00 70.44 101 LEU A CA 1
ATOM 826 C C . LEU A 1 101 ? 14.491 6.525 -15.298 1.00 70.44 101 LEU A C 1
ATOM 828 O O . LEU A 1 101 ? 15.206 7.230 -16.005 1.00 70.44 101 LEU A O 1
ATOM 832 N N . ARG A 1 102 ? 14.765 6.297 -14.008 1.00 65.06 102 ARG A N 1
ATOM 833 C CA . ARG A 1 102 ? 15.928 6.876 -13.322 1.00 65.06 102 ARG A CA 1
ATOM 834 C C . ARG A 1 102 ? 17.258 6.391 -13.908 1.00 65.06 102 ARG A C 1
ATOM 836 O O . ARG A 1 102 ? 18.171 7.194 -14.071 1.00 65.06 102 ARG A O 1
ATOM 843 N N . SER A 1 103 ? 17.358 5.106 -14.251 1.00 62.06 103 SER A N 1
ATOM 844 C CA . SER A 1 103 ? 18.556 4.529 -14.874 1.00 62.06 103 SER A CA 1
ATOM 845 C C . SER A 1 103 ? 18.805 5.087 -16.279 1.00 62.06 103 SER A C 1
ATOM 847 O O . SER A 1 103 ? 19.943 5.404 -16.613 1.00 62.06 103 SER A O 1
ATOM 849 N N . ASN A 1 104 ? 17.752 5.253 -17.084 1.00 56.00 104 ASN A N 1
ATOM 850 C CA . ASN A 1 104 ? 17.862 5.818 -18.431 1.00 56.00 104 ASN A CA 1
ATOM 851 C C . ASN A 1 104 ? 18.215 7.313 -18.404 1.00 56.00 104 ASN A C 1
ATOM 853 O O . ASN A 1 104 ? 18.958 7.764 -19.267 1.00 56.00 104 ASN A O 1
ATOM 857 N N . MET A 1 105 ? 17.745 8.067 -17.402 1.00 56.22 105 MET A N 1
ATOM 858 C CA . MET A 1 105 ? 18.083 9.488 -17.237 1.00 56.22 105 MET A CA 1
ATOM 859 C C . MET A 1 105 ? 19.555 9.723 -16.855 1.00 56.22 105 MET A C 1
ATOM 861 O O . MET A 1 105 ? 20.146 10.704 -17.297 1.00 56.22 105 MET A O 1
ATOM 865 N N . LEU A 1 106 ? 20.156 8.834 -16.053 1.00 49.25 106 LEU A N 1
ATOM 866 C CA . LEU A 1 106 ? 21.588 8.892 -15.725 1.00 49.25 106 LEU A CA 1
ATOM 867 C C . LEU A 1 106 ? 22.459 8.538 -16.939 1.00 49.25 106 LEU A C 1
ATOM 869 O O . LEU A 1 106 ? 23.443 9.221 -17.198 1.00 49.25 106 LEU A O 1
ATOM 873 N N . ALA A 1 107 ? 22.056 7.538 -17.729 1.00 47.50 107 ALA A N 1
ATOM 874 C CA . ALA A 1 107 ? 22.786 7.137 -18.932 1.00 47.50 107 ALA A CA 1
ATOM 875 C C . ALA A 1 107 ? 22.808 8.229 -20.021 1.00 47.50 107 ALA A C 1
ATOM 877 O O . ALA A 1 107 ? 23.782 8.341 -20.758 1.00 47.50 107 ALA A O 1
ATOM 878 N N . THR A 1 108 ? 21.770 9.068 -20.108 1.00 44.66 108 THR A N 1
ATOM 879 C CA . THR A 1 108 ? 21.743 10.212 -21.036 1.00 44.66 108 THR A CA 1
ATOM 880 C C . THR A 1 108 ? 22.605 11.400 -20.598 1.00 44.66 108 THR A C 1
ATOM 882 O O . THR A 1 108 ? 22.875 12.266 -21.423 1.00 44.66 108 THR A O 1
ATOM 885 N N . CYS A 1 109 ? 23.043 11.459 -19.334 1.00 41.91 109 CYS A N 1
ATOM 886 C CA . CYS A 1 109 ? 23.898 12.542 -18.834 1.00 41.91 109 CYS A CA 1
ATOM 887 C C . CYS A 1 109 ? 25.401 12.288 -19.045 1.00 41.91 109 CYS A C 1
ATOM 889 O O . CYS A 1 109 ? 26.141 13.256 -19.149 1.00 41.91 109 CYS A O 1
ATOM 891 N N . ASP A 1 110 ? 25.846 11.031 -19.170 1.00 34.28 110 ASP A N 1
ATOM 892 C CA . ASP A 1 110 ? 27.251 10.676 -19.473 1.00 34.28 110 ASP A CA 1
ATOM 893 C C . ASP A 1 110 ? 27.584 10.742 -20.983 1.00 34.28 110 ASP A C 1
ATOM 895 O O . ASP A 1 110 ? 28.656 10.324 -21.414 1.00 34.28 110 ASP A O 1
ATOM 899 N N . SER A 1 111 ? 26.655 11.239 -21.812 1.00 34.22 111 SER A N 1
ATOM 900 C CA . SER A 1 111 ? 26.811 11.376 -23.273 1.00 34.22 111 SER A CA 1
ATOM 901 C C . SER A 1 111 ? 26.778 12.834 -23.775 1.00 34.22 111 SER A C 1
ATOM 903 O O . SER A 1 111 ? 26.549 13.046 -24.966 1.00 34.22 111 SER A O 1
ATOM 905 N N . ILE A 1 112 ? 26.979 13.828 -22.897 1.00 40.72 112 ILE A N 1
ATOM 906 C CA . ILE A 1 112 ? 27.148 15.258 -23.243 1.00 40.72 112 ILE A CA 1
ATOM 907 C C . ILE A 1 112 ? 28.593 15.663 -22.962 1.00 40.72 112 ILE A C 1
ATOM 909 O O . ILE A 1 112 ? 29.190 16.327 -23.836 1.00 40.72 112 ILE A O 1
#

Near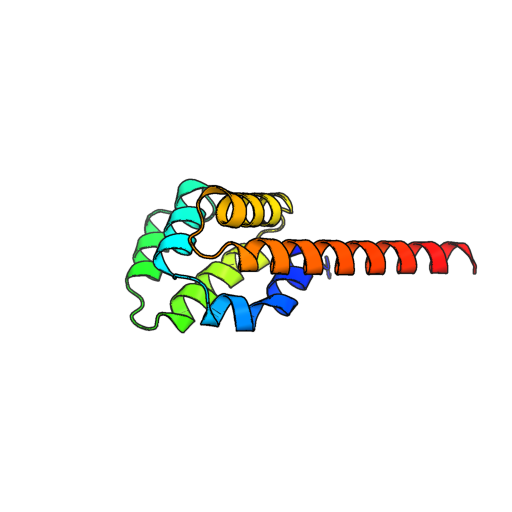est PDB structures (foldseek):
  7vty-assembly1_A  TM=8.416E-01  e=1.369E-02  synthetic construct
  5juy-assembly1_G  TM=8.271E-01  e=6.694E-02  Homo sapiens
  5wve-assembly1_O  TM=8.407E-01  e=9.194E-02  Homo sapiens
  8jol-assembly1_C  TM=8.189E-01  e=1.404E-01  Caenorhabditis elegans
  6ki0-assembly2_B  TM=7.537E-01  e=1.779E+00  Escherichia coli K-12

Radius of gyration: 15.24 Å; Cα contacts (8 Å, |Δi|>4): 88; chains: 1; bounding box: 43×33×42 Å

Organism: NCBI:txid39272

Secondary structure (DSSP, 8-state):
-----HHHHHHHHHHHHHHHHS-HHHHHHHHHHTTSS-HHHHHHHHH-S-HHHHHHHHHHHHHH---THHHHHHHHHHHHT-S-HHHHHHHHHHHHHHHHHHHHHHHTTTT-

Solvent-accessible surface area (backbone atoms only — not comparable to full-atom values): 6406 Å² total; per-residue (Å²): 142,80,86,84,47,67,53,40,56,31,48,62,76,42,38,68,60,47,43,74,65,54,58,43,71,60,53,5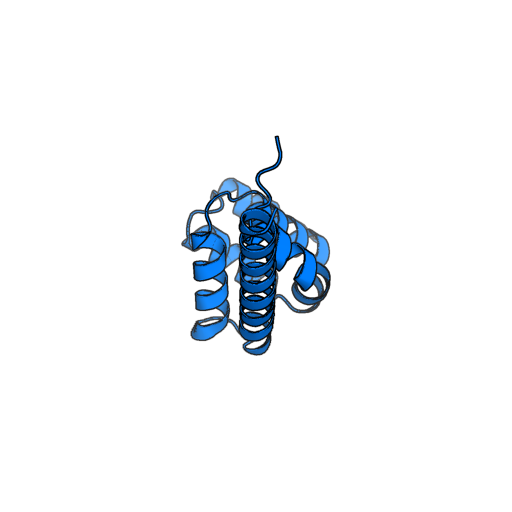3,49,49,36,44,76,73,64,77,38,52,74,67,54,50,52,53,50,65,68,51,85,51,64,57,58,36,31,49,54,55,50,50,56,55,49,69,45,88,50,65,62,55,51,53,50,49,37,50,41,21,63,77,75,42,95,49,57,67,55,21,53,52,51,51,51,40,44,53,52,54,52,49,52,55,52,54,56,54,60,62,61,82,73,116

pLDDT: mean 79.65, std 13.99, range [34.22, 91.0]

InterPro domains:
  IPR001315 CARD domain [PF00619] (9-92)

Foldseek 3Di:
DDPPQLLLQLCVVCVVVCLVPPDLVLLLVLCVVVVLDDPVVSVVLVPDPDSSVSSVVSSVSRSPPPDPVSLVSVLVCCCPPNPHNVVSVSSVVSSVVSVVVVVVVVVVVVVD

Sequence (112 aa):
MSSNSIIRAVLRECHERLVDELQGDQVIKFLYSHGFISERAKKSIISEKNPVVKIKECLNILEDCKNEEALDSLINYLRNEGTQPHLWTLLEYSRVKHRRLRSNMLATCDSI

Mean predicted aligned error: 7.9 Å